Protein AF-A0A527G8R9-F1 (afdb_monomer)

Solvent-accessible surface area (backbone atoms only — not comparable to full-atom values): 6072 Å² total; per-residue (Å²): 113,71,80,64,28,64,79,75,66,50,74,69,95,54,95,47,68,65,60,39,50,53,46,27,50,52,47,35,60,71,51,42,57,50,29,37,61,68,71,59,34,50,54,46,54,55,48,54,51,58,77,47,60,89,49,56,66,72,61,44,36,52,53,54,41,49,55,45,50,59,50,68,70,38,97,57,84,39,74,43,69,72,49,33,76,72,23,39,67,46,22,53,53,47,45,48,55,52,41,50,65,55,65,55,80,131

Secondary structure (DSSP, 8-state):
-HHHHTTTT-----SSHHHHHHHHHHHHHHHGGGGS-HHHHHHHHHHHHHHTTTS-HHHHHHHHHHHHHHHHTSS-SSSSHHHHHHHHHHHHHHHHHHHHHHHS--

pLDDT: mean 94.5, std 7.39, range [58.47, 98.88]

Mean predicted aligned error: 3.36 Å

Structure (mmCIF, N/CA/C/O backbone):
data_AF-A0A527G8R9-F1
#
_entry.id   AF-A0A527G8R9-F1
#
loop_
_atom_site.group_PDB
_atom_site.id
_atom_site.type_symbol
_atom_site.label_atom_id
_atom_site.label_alt_id
_atom_site.label_comp_id
_atom_site.label_asym_id
_atom_site.label_entity_id
_atom_site.label_seq_id
_atom_site.pdbx_PDB_ins_code
_atom_site.Cartn_x
_atom_site.Cartn_y
_atom_site.Cartn_z
_atom_site.occupancy
_atom_site.B_iso_or_equiv
_atom_site.auth_seq_id
_atom_site.auth_comp_id
_atom_site.auth_asym_id
_atom_site.auth_atom_id
_atom_site.pdbx_PDB_mod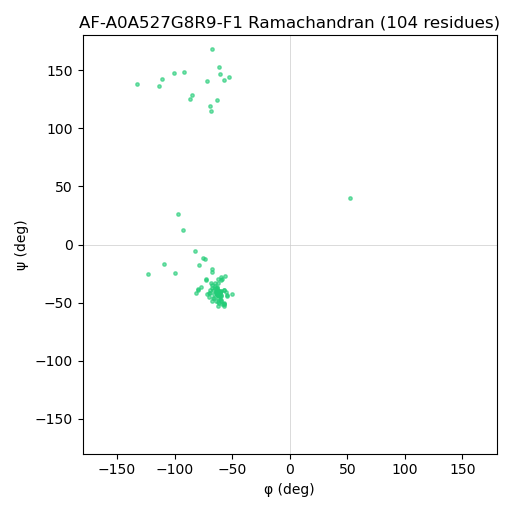el_num
ATOM 1 N N . ALA A 1 1 ? 15.162 -11.364 -4.284 1.00 66.44 1 ALA A N 1
ATOM 2 C CA . ALA A 1 1 ? 15.056 -9.891 -4.333 1.00 66.44 1 ALA A CA 1
ATOM 3 C C . ALA A 1 1 ? 13.595 -9.431 -4.362 1.00 66.44 1 ALA A C 1
ATOM 5 O O . ALA A 1 1 ? 13.177 -8.785 -3.416 1.00 66.44 1 ALA A O 1
ATOM 6 N N . MET A 1 2 ? 12.798 -9.831 -5.363 1.00 73.62 2 MET A N 1
ATOM 7 C CA . MET A 1 2 ? 11.410 -9.355 -5.544 1.00 73.62 2 MET A CA 1
ATOM 8 C C . MET A 1 2 ? 10.434 -9.731 -4.411 1.00 73.62 2 MET A C 1
ATOM 10 O O . MET A 1 2 ? 9.718 -8.866 -3.930 1.00 73.62 2 MET A O 1
ATOM 14 N N . ILE A 1 3 ? 10.459 -10.974 -3.907 1.00 74.00 3 ILE A N 1
ATOM 15 C CA . ILE A 1 3 ? 9.591 -11.402 -2.781 1.00 74.00 3 ILE A CA 1
ATOM 16 C C . ILE A 1 3 ? 9.878 -10.605 -1.498 1.00 74.00 3 ILE A C 1
ATOM 18 O O . ILE A 1 3 ? 8.978 -10.334 -0.721 1.00 74.00 3 ILE A O 1
ATOM 22 N N . VAL A 1 4 ? 11.128 -10.198 -1.268 1.00 80.56 4 VAL A N 1
ATOM 23 C CA . VAL A 1 4 ? 11.480 -9.382 -0.092 1.00 80.56 4 VAL A CA 1
ATOM 24 C C . VAL A 1 4 ? 10.974 -7.944 -0.255 1.00 80.56 4 VAL A C 1
ATOM 26 O O . VAL A 1 4 ? 10.624 -7.300 0.729 1.00 80.56 4 VAL A O 1
ATOM 29 N N . ALA A 1 5 ? 10.891 -7.449 -1.493 1.00 74.25 5 ALA A N 1
ATOM 30 C CA . ALA A 1 5 ? 10.431 -6.096 -1.787 1.00 74.25 5 ALA A CA 1
ATOM 31 C C . ALA A 1 5 ? 8.938 -5.884 -1.481 1.00 74.25 5 ALA A C 1
ATOM 33 O O . ALA A 1 5 ? 8.546 -4.756 -1.189 1.00 74.25 5 ALA A O 1
ATOM 34 N N . THR A 1 6 ? 8.114 -6.940 -1.466 1.00 84.38 6 THR A N 1
ATOM 35 C CA . THR A 1 6 ? 6.689 -6.828 -1.091 1.00 84.38 6 THR A CA 1
ATOM 36 C C . THR A 1 6 ? 6.500 -6.478 0.385 1.00 84.38 6 THR A C 1
ATOM 38 O O . THR A 1 6 ? 5.490 -5.897 0.757 1.00 84.38 6 THR A O 1
ATOM 41 N N . ALA A 1 7 ? 7.492 -6.721 1.248 1.00 83.88 7 ALA A N 1
ATOM 42 C CA . ALA A 1 7 ? 7.392 -6.343 2.658 1.00 83.88 7 ALA A CA 1
ATOM 43 C C . ALA A 1 7 ? 7.284 -4.818 2.848 1.00 83.88 7 ALA A C 1
ATOM 45 O O . ALA A 1 7 ? 6.555 -4.339 3.714 1.00 83.88 7 ALA A O 1
ATOM 46 N N . THR A 1 8 ? 8.002 -4.040 2.032 1.00 86.00 8 THR A N 1
ATOM 47 C CA . THR A 1 8 ? 8.026 -2.568 2.117 1.00 86.00 8 THR A CA 1
ATOM 48 C C . THR A 1 8 ? 7.295 -1.895 0.958 1.00 86.00 8 THR A C 1
ATOM 50 O O . THR A 1 8 ? 6.955 -0.711 1.044 1.00 86.00 8 THR A O 1
ATOM 53 N N . HIS A 1 9 ? 7.036 -2.636 -0.119 1.00 88.62 9 HIS A N 1
ATOM 54 C CA . HIS A 1 9 ? 6.560 -2.128 -1.402 1.00 88.62 9 HIS A CA 1
ATOM 55 C C . HIS A 1 9 ? 7.435 -0.984 -1.931 1.00 88.62 9 HIS A C 1
ATOM 57 O O . HIS A 1 9 ? 6.928 0.029 -2.422 1.00 88.62 9 HIS A O 1
ATOM 63 N N . GLN A 1 10 ? 8.751 -1.120 -1.764 1.00 88.50 10 GLN A N 1
ATOM 64 C CA . GLN A 1 10 ? 9.756 -0.210 -2.303 1.00 88.50 10 GLN A CA 1
ATOM 65 C C . GLN A 1 10 ? 10.581 -0.941 -3.354 1.00 88.50 10 GLN A C 1
ATOM 67 O O . GLN A 1 10 ? 10.984 -2.084 -3.140 1.00 88.50 10 GLN A O 1
ATOM 72 N N . VAL A 1 11 ? 10.840 -0.270 -4.474 1.00 87.06 11 VAL A N 1
ATOM 73 C CA . VAL A 1 11 ? 11.659 -0.817 -5.556 1.00 87.06 11 VAL A CA 1
ATOM 74 C C . VAL A 1 11 ? 13.112 -0.901 -5.070 1.00 87.06 11 VAL A C 1
ATOM 76 O O . VAL A 1 11 ? 13.684 0.129 -4.704 1.00 87.06 11 VAL A O 1
ATOM 79 N N . PRO A 1 12 ? 13.72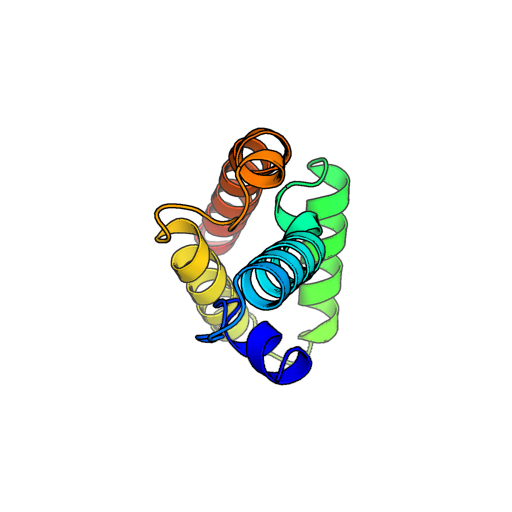1 -2.101 -5.020 1.00 84.94 12 PRO A N 1
ATOM 80 C CA . PRO A 1 12 ? 15.137 -2.239 -4.700 1.00 84.94 12 PRO A CA 1
ATOM 81 C C . PRO A 1 12 ? 16.011 -1.517 -5.733 1.00 84.94 12 PRO A C 1
ATOM 83 O O . PRO A 1 12 ? 15.616 -1.417 -6.896 1.00 84.94 12 PRO A O 1
ATOM 86 N N . PRO A 1 13 ? 17.217 -1.060 -5.359 1.00 84.94 13 PRO A N 1
ATOM 87 C CA . PRO A 1 13 ? 18.148 -0.519 -6.337 1.00 84.94 13 PRO A CA 1
ATOM 88 C C . PRO A 1 13 ? 18.635 -1.652 -7.251 1.00 84.94 13 PRO A C 1
ATOM 90 O O . PRO A 1 13 ? 19.305 -2.579 -6.793 1.00 84.94 13 PRO A O 1
ATOM 93 N N . PHE A 1 14 ? 18.296 -1.579 -8.537 1.00 86.75 14 PHE A N 1
ATOM 94 C CA . PHE A 1 14 ? 18.864 -2.431 -9.580 1.00 86.75 14 PHE A CA 1
ATOM 95 C C . PHE A 1 14 ? 19.738 -1.585 -10.505 1.00 86.75 14 PHE A C 1
ATOM 97 O O . PHE A 1 14 ? 19.403 -0.443 -10.809 1.00 86.75 14 PHE A O 1
ATOM 104 N N . GLU A 1 15 ? 20.856 -2.149 -10.961 1.00 85.19 15 GLU A N 1
ATOM 105 C CA . GLU A 1 15 ? 21.722 -1.494 -11.953 1.00 85.19 15 GLU A CA 1
ATOM 106 C C . GLU A 1 15 ? 21.084 -1.492 -13.349 1.00 85.19 15 GLU A C 1
ATOM 108 O O . GLU A 1 15 ? 21.298 -0.578 -14.141 1.00 85.19 15 GLU A O 1
ATOM 113 N N . ASP A 1 16 ? 20.262 -2.503 -13.636 1.00 93.44 16 ASP A N 1
ATOM 114 C CA . ASP A 1 16 ? 19.514 -2.617 -14.880 1.00 93.44 16 ASP A CA 1
ATOM 115 C C . ASP A 1 16 ? 18.172 -1.867 -14.798 1.00 93.44 16 ASP A C 1
ATOM 117 O O . ASP A 1 16 ? 17.328 -2.104 -13.923 1.00 93.44 16 ASP A O 1
ATOM 121 N N . ALA A 1 17 ? 17.961 -0.961 -15.753 1.00 91.25 17 ALA A N 1
ATOM 122 C CA . ALA A 1 17 ? 16.732 -0.193 -15.885 1.00 91.25 17 ALA A CA 1
ATOM 123 C C . ALA A 1 17 ? 15.520 -1.081 -16.217 1.00 91.25 17 ALA A C 1
ATOM 125 O O . ALA A 1 17 ? 14.415 -0.790 -15.751 1.00 91.25 17 ALA A O 1
ATOM 126 N N . ALA A 1 18 ? 15.708 -2.170 -16.974 1.00 92.50 18 ALA A N 1
ATOM 127 C CA . ALA A 1 18 ? 14.625 -3.104 -17.273 1.00 92.50 18 ALA A CA 1
ATOM 128 C C . ALA A 1 18 ? 14.182 -3.839 -15.999 1.00 92.50 18 ALA A C 1
ATOM 130 O O . ALA A 1 18 ? 13.001 -3.795 -15.653 1.00 92.50 18 ALA A O 1
ATOM 131 N N . ALA A 1 19 ? 15.130 -4.377 -15.224 1.00 92.00 19 ALA A N 1
ATOM 132 C CA . ALA A 1 19 ? 14.851 -4.970 -13.914 1.00 92.00 19 ALA A CA 1
ATOM 133 C C . ALA A 1 19 ? 14.161 -3.994 -12.937 1.00 92.00 19 ALA A C 1
ATOM 135 O O . ALA A 1 19 ? 13.235 -4.378 -12.221 1.00 92.00 19 ALA A O 1
ATOM 136 N N . THR A 1 20 ? 14.563 -2.717 -12.934 1.00 94.06 20 THR A N 1
ATOM 137 C CA . THR A 1 20 ? 13.910 -1.668 -12.126 1.00 94.06 20 THR A CA 1
ATOM 138 C C . THR A 1 20 ? 12.447 -1.478 -12.527 1.00 94.06 20 THR A C 1
ATOM 140 O O . THR A 1 20 ? 11.566 -1.363 -11.666 1.00 94.06 20 THR A O 1
ATOM 143 N N . ARG A 1 21 ? 12.162 -1.466 -13.835 1.00 94.69 21 ARG A N 1
ATOM 144 C CA . ARG A 1 21 ? 10.797 -1.307 -14.344 1.00 94.69 21 ARG A CA 1
ATOM 145 C C . ARG A 1 21 ? 9.936 -2.536 -14.063 1.00 94.69 21 ARG A C 1
ATOM 147 O O . ARG A 1 21 ? 8.802 -2.369 -13.620 1.00 94.69 21 ARG A O 1
ATOM 154 N N . ASP A 1 22 ? 10.475 -3.738 -14.232 1.00 94.38 22 ASP A N 1
ATOM 155 C CA . ASP A 1 22 ? 9.768 -4.983 -13.911 1.00 94.38 22 ASP A CA 1
ATOM 156 C C . ASP A 1 22 ? 9.412 -5.062 -12.422 1.00 94.38 22 ASP A C 1
ATOM 158 O O . ASP A 1 22 ? 8.282 -5.399 -12.068 1.00 94.38 22 ASP A O 1
ATOM 162 N N . ALA A 1 23 ? 10.335 -4.672 -11.537 1.00 94.25 23 ALA A N 1
ATOM 163 C CA . ALA A 1 23 ? 10.068 -4.607 -10.103 1.00 94.25 23 ALA A CA 1
ATOM 164 C C . ALA A 1 23 ? 8.999 -3.564 -9.749 1.00 94.25 23 ALA A C 1
ATOM 166 O O . ALA A 1 23 ? 8.137 -3.827 -8.912 1.00 94.25 23 ALA A O 1
ATOM 167 N N . SER A 1 24 ? 9.022 -2.404 -10.410 1.00 95.94 24 SER A N 1
ATOM 168 C CA . SER A 1 24 ? 7.999 -1.363 -10.242 1.00 95.94 24 SER A CA 1
ATOM 169 C C . SER A 1 24 ? 6.610 -1.885 -10.614 1.00 95.94 24 SER A C 1
ATOM 171 O O . SER A 1 24 ? 5.677 -1.769 -9.825 1.00 95.94 24 SER A O 1
ATOM 173 N N . LEU A 1 25 ? 6.492 -2.531 -11.777 1.00 96.50 25 LEU A N 1
ATOM 174 C CA . LEU A 1 25 ? 5.239 -3.123 -12.248 1.00 96.50 25 LEU A CA 1
ATOM 175 C C . LEU A 1 25 ? 4.754 -4.253 -11.336 1.00 96.50 25 LEU A C 1
ATOM 177 O O . LEU A 1 25 ? 3.563 -4.337 -11.050 1.00 96.50 25 LEU A O 1
ATOM 181 N N . PHE A 1 26 ? 5.658 -5.105 -10.853 1.00 95.69 26 PHE A N 1
ATOM 182 C CA . PHE A 1 26 ? 5.313 -6.190 -9.938 1.00 95.69 26 PHE A CA 1
ATOM 183 C C . PHE A 1 26 ? 4.710 -5.667 -8.627 1.00 95.69 26 PHE A C 1
ATOM 185 O O . PHE A 1 26 ? 3.663 -6.148 -8.197 1.00 95.69 26 PHE A O 1
ATOM 192 N N . LEU A 1 27 ? 5.330 -4.652 -8.020 1.00 96.56 27 LEU A N 1
ATOM 193 C CA . LEU A 1 27 ? 4.818 -4.042 -6.789 1.00 96.56 27 LEU A CA 1
ATOM 194 C C . LEU A 1 27 ? 3.515 -3.267 -7.028 1.00 96.56 27 LEU A C 1
ATOM 196 O O . LEU A 1 27 ? 2.642 -3.251 -6.165 1.00 96.56 27 LEU A O 1
ATOM 200 N N . ASP A 1 28 ? 3.350 -2.666 -8.204 1.00 97.88 28 ASP A N 1
ATOM 201 C CA . ASP A 1 28 ? 2.103 -2.001 -8.580 1.00 97.88 28 ASP A CA 1
ATOM 202 C C . ASP A 1 28 ? 0.939 -2.985 -8.741 1.00 97.88 28 ASP A C 1
ATOM 204 O O . ASP A 1 28 ? -0.182 -2.699 -8.314 1.00 97.88 28 ASP A O 1
ATOM 208 N N . MET A 1 29 ? 1.196 -4.166 -9.310 1.00 96.81 29 MET A N 1
ATOM 209 C CA . MET A 1 29 ? 0.206 -5.242 -9.393 1.00 96.81 29 MET A CA 1
ATOM 210 C C . MET A 1 29 ? -0.192 -5.746 -8.003 1.00 96.81 29 MET A C 1
ATOM 212 O O . MET A 1 29 ? -1.384 -5.932 -7.752 1.00 96.81 29 MET A O 1
ATOM 216 N N . ASP A 1 30 ? 0.775 -5.900 -7.097 1.00 96.19 30 ASP A N 1
ATOM 217 C CA . ASP A 1 30 ? 0.546 -6.297 -5.700 1.00 96.19 30 ASP A CA 1
ATOM 218 C C . ASP A 1 30 ? -0.346 -5.279 -4.957 1.00 96.19 30 ASP A C 1
ATOM 220 O O . ASP A 1 30 ? -1.303 -5.638 -4.272 1.00 96.19 30 ASP A O 1
ATOM 224 N N . LEU A 1 31 ? -0.122 -3.981 -5.192 1.00 97.88 31 LEU A N 1
ATOM 225 C CA . LEU A 1 31 ? -0.908 -2.892 -4.602 1.00 97.88 31 LEU A CA 1
ATOM 226 C C . LEU A 1 31 ? -2.229 -2.592 -5.328 1.00 97.88 31 LEU A C 1
ATOM 228 O O . LEU A 1 31 ? -3.016 -1.769 -4.850 1.00 97.88 31 LEU A O 1
ATOM 232 N N . SER A 1 32 ? -2.507 -3.227 -6.469 1.00 97.88 32 SER A N 1
ATOM 233 C CA . SER A 1 32 ? -3.635 -2.862 -7.342 1.00 97.88 32 SER A CA 1
ATOM 234 C C . SER A 1 32 ? -5.005 -2.962 -6.663 1.00 97.88 32 SER A C 1
ATOM 236 O O . SER A 1 32 ? -5.908 -2.187 -6.987 1.00 97.88 32 SER A O 1
ATOM 238 N N . ILE A 1 33 ? -5.149 -3.842 -5.663 1.00 98.38 33 ILE A N 1
ATOM 239 C CA . ILE A 1 33 ? -6.376 -3.977 -4.868 1.00 98.38 33 ILE A CA 1
ATOM 240 C C . ILE A 1 33 ? -6.769 -2.673 -4.165 1.00 98.38 33 ILE A C 1
ATOM 242 O O . ILE A 1 33 ? -7.956 -2.411 -3.982 1.00 98.38 33 ILE A O 1
ATOM 246 N N . LEU A 1 34 ? -5.798 -1.819 -3.820 1.00 98.50 34 LEU A N 1
ATOM 247 C CA . LEU A 1 34 ? -6.066 -0.536 -3.173 1.00 98.50 34 LEU A CA 1
ATOM 248 C C 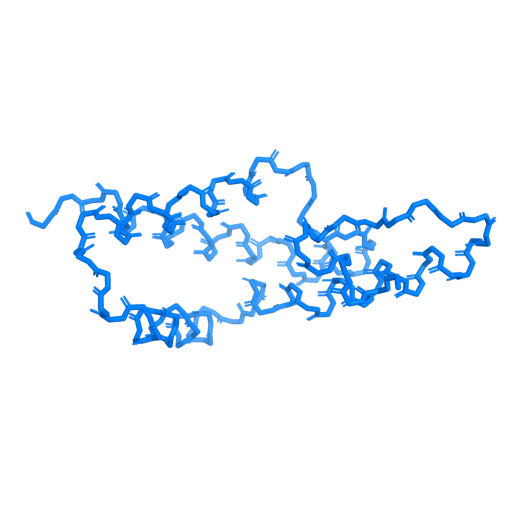. LEU A 1 34 ? -6.908 0.371 -4.077 1.00 98.50 34 LEU A C 1
ATOM 250 O O . LEU A 1 34 ? -7.840 1.012 -3.598 1.00 98.50 34 LEU A O 1
ATOM 254 N N . GLY A 1 35 ? -6.620 0.381 -5.381 1.00 98.56 35 GLY A N 1
ATOM 255 C CA . GLY A 1 35 ? -7.334 1.172 -6.386 1.00 98.56 35 GLY A CA 1
ATOM 256 C C . GLY A 1 35 ? -8.489 0.444 -7.072 1.00 98.56 35 GLY A C 1
ATOM 257 O O . GLY A 1 35 ? -8.973 0.915 -8.099 1.00 98.56 35 GLY A O 1
ATOM 258 N N . ALA A 1 36 ? -8.918 -0.708 -6.552 1.00 98.56 36 ALA A N 1
ATOM 259 C CA . ALA A 1 36 ? -10.068 -1.429 -7.084 1.00 98.56 36 ALA A CA 1
ATOM 260 C C . ALA A 1 36 ? -11.384 -0.662 -6.854 1.00 98.56 36 ALA A C 1
ATOM 262 O O . ALA A 1 36 ? -11.453 0.288 -6.069 1.00 98.56 36 ALA A O 1
ATOM 263 N N . ALA A 1 37 ? -12.456 -1.115 -7.514 1.00 98.56 37 ALA A N 1
ATOM 264 C CA . ALA A 1 37 ? -13.800 -0.600 -7.263 1.00 98.56 37 ALA A CA 1
ATOM 265 C C . ALA A 1 37 ? -14.145 -0.676 -5.756 1.00 98.56 37 ALA A C 1
ATOM 267 O O . ALA A 1 37 ? -13.753 -1.657 -5.110 1.00 98.56 37 ALA A O 1
ATOM 268 N N . PRO A 1 38 ? -14.890 0.299 -5.196 1.00 98.56 38 PRO A N 1
ATOM 269 C CA . PRO A 1 38 ? -15.128 0.395 -3.752 1.00 98.56 38 PRO A CA 1
ATOM 270 C C . PRO A 1 38 ? -15.622 -0.903 -3.098 1.00 98.56 38 PRO A C 1
ATOM 272 O O . PRO A 1 38 ? -15.090 -1.307 -2.067 1.00 98.56 38 PRO A O 1
ATOM 275 N N . ASP A 1 39 ? -16.557 -1.614 -3.734 1.00 98.44 39 ASP A N 1
ATOM 276 C CA . ASP A 1 39 ? -17.107 -2.870 -3.204 1.00 98.44 39 ASP A CA 1
ATOM 277 C C . ASP A 1 39 ? -16.063 -3.994 -3.112 1.00 98.44 39 ASP A C 1
ATOM 279 O O . ASP A 1 39 ? -16.083 -4.801 -2.176 1.00 98.44 39 ASP A O 1
ATOM 283 N N . ALA A 1 40 ? -15.134 -4.045 -4.071 1.00 98.69 40 ALA A N 1
ATOM 284 C CA . ALA A 1 40 ? -14.049 -5.020 -4.085 1.00 98.69 40 ALA A CA 1
ATOM 285 C C . ALA A 1 40 ? -13.017 -4.706 -2.995 1.00 98.69 40 ALA A C 1
ATOM 287 O O . ALA A 1 40 ? -12.600 -5.607 -2.265 1.00 98.69 40 ALA A O 1
ATOM 288 N N . PHE A 1 41 ? -12.664 -3.427 -2.832 1.00 98.69 41 PHE A N 1
ATOM 289 C CA . PHE A 1 41 ? -11.802 -2.981 -1.740 1.00 98.69 41 PHE A CA 1
ATOM 290 C C . PHE A 1 41 ? -12.440 -3.248 -0.365 1.00 98.69 41 PHE A C 1
ATOM 292 O O . PHE A 1 41 ? -11.777 -3.738 0.545 1.00 98.69 41 PHE A O 1
ATOM 299 N N . ASP A 1 42 ? -13.748 -3.034 -0.219 1.00 98.44 42 ASP A N 1
ATOM 300 C CA . ASP A 1 42 ? -14.463 -3.314 1.029 1.00 98.44 42 ASP A CA 1
ATOM 301 C C . ASP A 1 42 ? -14.530 -4.812 1.342 1.00 98.44 42 ASP A C 1
ATOM 303 O O . ASP A 1 42 ? -14.433 -5.228 2.501 1.00 98.44 42 ASP A O 1
ATOM 307 N N . ALA A 1 43 ? -14.692 -5.652 0.317 1.00 98.56 43 ALA A N 1
ATOM 308 C CA . ALA A 1 43 ? -14.600 -7.099 0.471 1.00 98.56 43 ALA A CA 1
ATOM 309 C C . ALA A 1 43 ? -13.199 -7.530 0.924 1.00 98.56 43 ALA A C 1
ATOM 311 O O . ALA A 1 43 ? -13.090 -8.398 1.797 1.00 98.56 43 ALA A O 1
ATOM 312 N N . TYR A 1 44 ? -12.163 -6.888 0.380 1.00 98.38 44 TYR A N 1
ATOM 313 C CA . TYR A 1 44 ? -10.781 -7.059 0.805 1.00 98.38 44 TYR A CA 1
ATOM 314 C C . TYR A 1 44 ? -10.579 -6.634 2.268 1.00 98.38 44 TYR A C 1
ATOM 316 O O . TYR A 1 44 ? -10.162 -7.475 3.059 1.00 98.38 44 TYR A O 1
ATOM 324 N N . GLU A 1 45 ? -10.980 -5.427 2.693 1.00 98.12 45 GLU A N 1
ATOM 325 C CA . GLU A 1 45 ? -10.860 -4.988 4.100 1.00 98.12 45 GLU A CA 1
ATOM 326 C C . GLU A 1 45 ? -11.532 -5.970 5.071 1.00 98.12 45 GLU A C 1
ATOM 328 O O . GLU A 1 45 ? -10.960 -6.341 6.100 1.00 98.12 45 GLU A O 1
ATOM 333 N N . ARG A 1 46 ? -12.736 -6.454 4.732 1.00 98.19 46 ARG A N 1
ATOM 334 C CA . ARG A 1 46 ? -13.430 -7.467 5.541 1.00 98.19 46 ARG A CA 1
ATOM 335 C C . ARG A 1 46 ? -12.654 -8.782 5.605 1.00 98.19 46 ARG A C 1
ATOM 337 O O . ARG A 1 46 ? -12.693 -9.446 6.639 1.00 98.19 46 ARG A O 1
ATOM 344 N N . ALA A 1 47 ? -11.997 -9.190 4.520 1.00 98.44 47 ALA A N 1
ATOM 345 C CA . ALA A 1 47 ? -11.153 -10.382 4.511 1.00 98.44 47 ALA A CA 1
ATOM 346 C C . ALA A 1 47 ? -9.934 -10.211 5.420 1.00 98.44 47 ALA A C 1
ATOM 348 O O . ALA A 1 47 ? -9.710 -11.074 6.268 1.00 98.44 47 ALA A O 1
ATOM 349 N N . VAL A 1 48 ? -9.243 -9.069 5.338 1.00 97.50 48 VAL A N 1
ATOM 350 C CA . VAL A 1 48 ? -8.117 -8.767 6.232 1.00 97.50 48 VAL A CA 1
ATOM 351 C C . VAL A 1 48 ? -8.586 -8.752 7.696 1.00 97.50 48 VAL A C 1
ATOM 353 O O . VAL A 1 48 ? -7.966 -9.389 8.544 1.00 97.50 48 VAL A O 1
ATOM 356 N N . ARG A 1 49 ? -9.737 -8.136 8.020 1.00 97.44 49 ARG A N 1
ATOM 357 C CA . ARG A 1 49 ? -10.279 -8.169 9.397 1.00 97.44 49 ARG A CA 1
ATOM 358 C C . ARG A 1 49 ? -10.497 -9.595 9.912 1.00 97.44 49 ARG A C 1
ATOM 360 O O . ARG A 1 49 ? -10.254 -9.838 11.095 1.00 97.44 49 ARG A O 1
ATOM 367 N N . ARG A 1 50 ? -10.967 -10.516 9.059 1.00 98.12 50 ARG A N 1
ATOM 368 C CA . ARG A 1 50 ? -11.185 -11.933 9.415 1.00 98.12 50 ARG A CA 1
ATOM 369 C C . ARG A 1 50 ? -9.875 -12.682 9.650 1.00 98.12 50 ARG A C 1
ATOM 371 O O . ARG A 1 50 ? -9.797 -13.483 10.577 1.00 98.12 50 ARG A O 1
ATOM 378 N N . GLU A 1 51 ? -8.850 -12.415 8.849 1.00 97.81 51 GLU A N 1
ATOM 379 C CA . GLU A 1 51 ? -7.523 -13.015 9.027 1.00 97.81 51 GLU A CA 1
ATOM 380 C C . GLU A 1 51 ? -6.924 -12.658 10.397 1.00 97.81 51 GLU A C 1
ATOM 382 O O . GLU A 1 51 ? -6.408 -13.519 11.109 1.00 97.81 51 GLU A O 1
ATOM 387 N N . TYR A 1 52 ? -7.122 -11.411 10.829 1.00 97.12 52 TYR A N 1
ATOM 388 C CA . TYR A 1 52 ? -6.691 -10.902 12.132 1.00 97.12 52 TYR A CA 1
ATOM 389 C C . TYR A 1 52 ? -7.801 -10.925 13.198 1.00 97.12 52 TYR A C 1
ATOM 391 O O . TYR A 1 52 ? -7.774 -10.129 14.137 1.00 97.12 52 TYR A O 1
ATOM 399 N N . HIS A 1 53 ? -8.798 -11.816 13.089 1.00 97.00 53 HIS A N 1
ATOM 400 C CA . HIS A 1 53 ? -9.910 -11.894 14.057 1.00 97.00 53 HIS A CA 1
ATOM 401 C C . HIS A 1 53 ? -9.444 -12.097 15.510 1.00 97.00 53 HIS A C 1
ATOM 403 O O . HIS A 1 53 ? -10.127 -11.671 16.435 1.00 97.00 53 HIS A O 1
ATOM 409 N N . TRP A 1 54 ? -8.279 -12.719 15.697 1.00 97.44 54 TRP A N 1
ATOM 410 C CA . TRP A 1 54 ? -7.644 -12.983 16.989 1.00 97.44 54 TRP A CA 1
ATOM 411 C C . TRP A 1 54 ? -6.994 -11.744 17.628 1.00 97.44 54 TRP A C 1
ATOM 413 O O . TRP A 1 54 ? -6.625 -11.789 18.798 1.00 97.44 54 TRP A O 1
ATOM 423 N N . VAL A 1 55 ? -6.845 -10.639 16.889 1.00 97.94 55 VAL A N 1
ATOM 424 C CA . VAL A 1 55 ? -6.356 -9.360 17.421 1.00 97.94 55 VAL A CA 1
ATOM 425 C C . VAL A 1 55 ? -7.522 -8.586 18.033 1.00 97.94 55 VAL A C 1
ATOM 427 O O . VAL A 1 55 ? -8.548 -8.368 17.377 1.00 97.94 55 VAL A O 1
ATOM 430 N N . GLU A 1 56 ? -7.347 -8.131 19.276 1.00 97.62 56 GLU A N 1
ATOM 431 C CA . GLU A 1 56 ? -8.328 -7.300 19.977 1.00 97.62 56 GLU A CA 1
ATOM 432 C C . GLU A 1 56 ? -8.654 -6.020 19.195 1.00 97.62 56 GLU A C 1
ATOM 434 O O . GLU A 1 56 ? -7.777 -5.389 18.601 1.00 97.62 56 GLU A O 1
ATOM 439 N N . GLU A 1 57 ? -9.925 -5.612 19.219 1.00 96.00 57 GLU A N 1
ATOM 440 C CA . GLU A 1 57 ? -10.438 -4.532 18.370 1.00 96.00 57 GLU A CA 1
ATOM 441 C C . GLU A 1 57 ? -9.649 -3.209 18.492 1.00 96.00 57 GLU A C 1
ATOM 443 O O . GLU A 1 57 ? -9.295 -2.649 17.451 1.00 96.00 57 GLU A O 1
ATOM 448 N N . PRO A 1 58 ? -9.274 -2.709 19.691 1.00 96.25 58 PRO A N 1
ATOM 449 C CA . PRO A 1 58 ? -8.486 -1.479 19.795 1.00 96.25 58 PRO A CA 1
ATOM 450 C C . PRO A 1 58 ? -7.104 -1.594 19.136 1.00 96.25 58 PRO A C 1
ATOM 452 O O . PRO A 1 58 ? -6.662 -0.671 18.449 1.00 96.25 58 PRO A O 1
ATOM 455 N N . MET A 1 59 ? -6.436 -2.742 19.301 1.00 97.44 59 MET A N 1
ATOM 456 C CA . MET A 1 59 ? -5.122 -3.005 18.709 1.00 97.44 59 MET A CA 1
ATOM 457 C C . MET A 1 59 ? -5.214 -3.153 17.190 1.00 97.44 59 MET A C 1
ATOM 459 O O . MET A 1 59 ? -4.395 -2.585 16.465 1.00 97.44 59 MET A O 1
ATOM 463 N N . TRP A 1 60 ? -6.238 -3.858 16.702 1.00 97.00 60 TRP A N 1
ATOM 464 C CA . TRP A 1 60 ? -6.517 -4.000 15.276 1.00 97.00 60 TRP A CA 1
ATOM 465 C C . TRP A 1 60 ? -6.735 -2.634 14.616 1.00 97.00 60 TRP A C 1
ATOM 467 O O . TRP A 1 60 ? -6.067 -2.310 13.631 1.00 97.00 60 TRP A O 1
ATOM 477 N N . ARG A 1 61 ? -7.619 -1.801 15.182 1.00 97.25 61 ARG A N 1
ATOM 478 C CA . ARG A 1 61 ? -7.917 -0.465 14.645 1.00 97.25 61 ARG A CA 1
ATOM 479 C C . ARG A 1 61 ? -6.673 0.411 14.602 1.00 97.25 61 ARG A C 1
ATOM 481 O O . ARG A 1 61 ? -6.432 1.062 13.583 1.00 97.25 61 ARG A O 1
ATOM 488 N N . ALA A 1 62 ? -5.863 0.400 15.662 1.00 97.25 62 ALA A N 1
ATOM 489 C CA . ALA A 1 62 ? -4.612 1.150 15.716 1.00 97.25 62 ALA A CA 1
ATOM 490 C C . ALA A 1 62 ? -3.609 0.673 14.650 1.00 97.25 62 ALA A C 1
A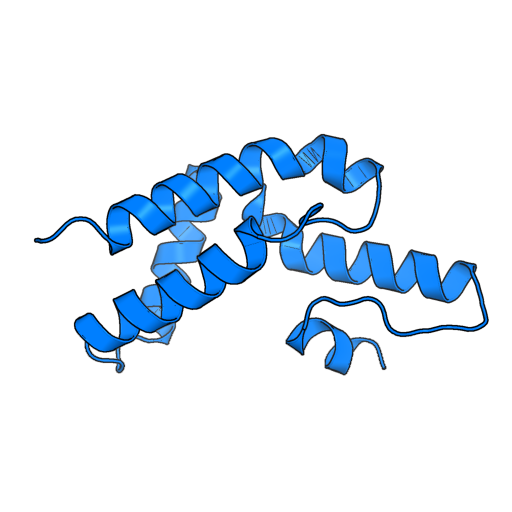TOM 492 O O . ALA A 1 62 ? -3.096 1.490 13.882 1.00 97.25 62 ALA A O 1
ATOM 493 N N . GLY A 1 63 ? -3.377 -0.641 14.558 1.00 97.56 63 GLY A N 1
ATOM 494 C CA . GLY A 1 63 ? -2.444 -1.239 13.602 1.00 97.56 63 GLY A CA 1
ATOM 495 C C . GLY A 1 63 ? -2.864 -1.018 12.148 1.00 97.56 63 GLY A C 1
ATOM 496 O O . GLY A 1 63 ? -2.073 -0.523 11.344 1.00 97.56 63 GLY A O 1
ATOM 497 N N . ARG A 1 64 ? -4.131 -1.295 11.808 1.00 98.00 64 ARG A N 1
ATOM 498 C CA . ARG A 1 64 ? -4.649 -1.082 10.448 1.00 98.00 64 ARG A CA 1
ATOM 499 C C . ARG A 1 64 ? -4.613 0.395 10.062 1.00 98.00 64 ARG A C 1
ATOM 501 O O . ARG A 1 64 ? -4.169 0.722 8.964 1.00 98.00 64 ARG A O 1
ATOM 508 N N . SER A 1 65 ? -4.992 1.292 10.977 1.00 98.19 65 SER A N 1
ATOM 509 C CA . SER A 1 65 ? -4.900 2.739 10.745 1.00 98.19 65 SER A CA 1
ATOM 510 C C . SER A 1 65 ? -3.468 3.191 10.466 1.00 98.19 65 SER A C 1
ATOM 512 O O . SER A 1 65 ? -3.260 4.045 9.607 1.00 98.19 65 SER A O 1
ATOM 514 N N . ALA A 1 66 ? -2.476 2.638 11.174 1.00 98.12 66 ALA A N 1
ATOM 515 C CA . ALA A 1 66 ? -1.072 2.961 10.942 1.00 98.12 66 ALA A CA 1
ATOM 516 C C . ALA A 1 66 ? -0.629 2.561 9.526 1.00 98.12 66 ALA A C 1
ATOM 518 O O . ALA A 1 66 ? -0.057 3.389 8.821 1.00 98.12 66 ALA A O 1
ATOM 519 N N . VAL A 1 67 ? -0.980 1.351 9.073 1.00 96.88 67 VAL A N 1
ATOM 520 C CA . VAL A 1 67 ? -0.687 0.879 7.7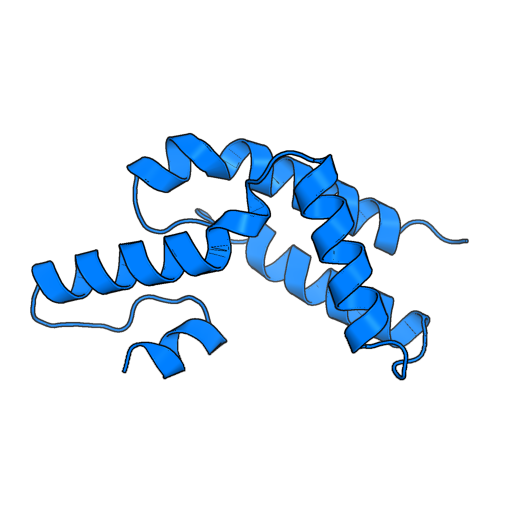07 1.00 96.88 67 VAL A CA 1
ATOM 521 C C . VAL A 1 67 ? -1.286 1.814 6.652 1.00 96.88 67 VAL A C 1
ATOM 523 O O . VAL A 1 67 ? -0.572 2.273 5.760 1.00 96.88 67 VAL A O 1
ATOM 526 N N . LEU A 1 68 ? -2.575 2.150 6.771 1.00 98.25 68 LEU A N 1
ATOM 527 C CA . LEU A 1 68 ? -3.253 3.038 5.817 1.00 98.25 68 LEU A CA 1
ATOM 528 C C . LEU A 1 68 ? -2.615 4.434 5.782 1.00 98.25 68 LEU A C 1
ATOM 530 O O . LEU A 1 68 ? -2.374 4.980 4.706 1.00 98.25 68 LEU A O 1
ATOM 534 N N . LYS A 1 69 ? -2.278 4.996 6.951 1.00 98.31 69 LYS A N 1
ATOM 535 C CA . LYS A 1 69 ? -1.575 6.284 7.050 1.00 98.31 69 LYS A CA 1
ATOM 536 C C . LYS A 1 69 ? -0.209 6.245 6.365 1.00 98.31 69 LYS A C 1
ATOM 538 O O . LYS A 1 69 ? 0.132 7.196 5.668 1.00 98.31 69 LYS A O 1
ATOM 543 N N . THR A 1 70 ? 0.554 5.161 6.523 1.00 97.38 70 THR A N 1
ATOM 544 C CA . THR A 1 70 ? 1.861 5.005 5.867 1.00 97.38 70 THR A CA 1
ATOM 545 C C . THR A 1 70 ? 1.745 5.036 4.344 1.00 97.38 70 THR A C 1
ATOM 547 O O . THR A 1 70 ? 2.573 5.674 3.698 1.00 97.38 70 THR A O 1
ATOM 550 N N . PHE A 1 71 ? 0.729 4.399 3.756 1.00 97.44 71 PHE A N 1
ATOM 551 C CA . PHE A 1 71 ? 0.502 4.474 2.309 1.00 97.44 71 PHE A CA 1
ATOM 552 C C . PHE A 1 71 ? 0.020 5.856 1.863 1.00 97.44 71 PHE A C 1
ATOM 554 O O . PHE A 1 71 ? 0.553 6.403 0.901 1.00 97.44 71 PHE A O 1
ATOM 561 N N . LEU A 1 72 ? -0.936 6.453 2.581 1.00 98.31 72 LEU A N 1
ATOM 562 C CA . LEU A 1 72 ? -1.479 7.775 2.248 1.00 98.31 72 LEU A CA 1
ATOM 563 C C . LEU A 1 72 ? -0.428 8.894 2.315 1.00 98.31 72 LEU A C 1
ATOM 565 O O . LEU A 1 72 ? -0.528 9.860 1.559 1.00 98.31 72 LEU A O 1
ATOM 569 N N . ALA A 1 73 ? 0.584 8.749 3.175 1.00 97.88 73 ALA A N 1
ATOM 570 C CA . ALA A 1 73 ? 1.697 9.688 3.299 1.00 97.88 73 ALA A CA 1
ATOM 571 C C . ALA A 1 73 ? 2.702 9.628 2.133 1.00 97.88 73 ALA A C 1
ATOM 573 O O . ALA A 1 73 ? 3.551 10.513 2.018 1.00 97.88 73 ALA A O 1
ATOM 574 N N . ARG A 1 74 ? 2.644 8.604 1.269 1.00 96.75 74 ARG A N 1
ATOM 575 C CA . ARG A 1 74 ? 3.533 8.521 0.104 1.00 96.75 74 ARG A CA 1
ATOM 576 C C . ARG A 1 74 ? 3.133 9.570 -0.945 1.00 96.75 74 ARG A C 1
ATOM 578 O O . ARG A 1 74 ? 1.934 9.732 -1.20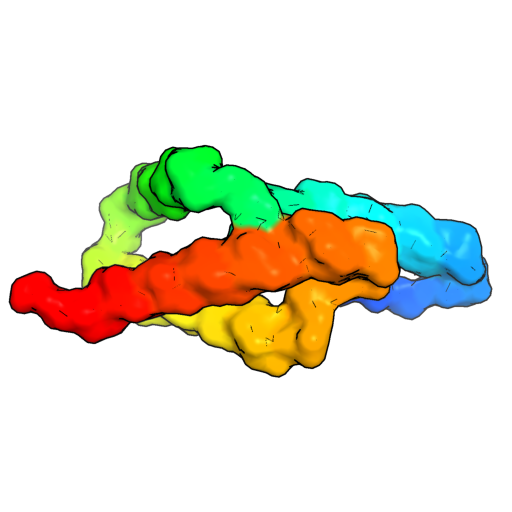3 1.00 96.75 74 ARG A O 1
ATOM 585 N N . PRO A 1 75 ? 4.106 10.224 -1.614 1.00 97.19 75 PRO A N 1
ATOM 586 C CA . PRO A 1 75 ? 3.817 11.095 -2.755 1.00 97.19 75 PRO A CA 1
ATOM 587 C C . PRO A 1 75 ? 3.040 10.363 -3.852 1.00 97.19 75 PRO A C 1
ATOM 589 O O . PRO A 1 75 ? 2.065 10.896 -4.369 1.00 97.19 75 PRO A O 1
ATOM 592 N N . HIS A 1 76 ? 3.428 9.112 -4.117 1.00 97.69 76 HIS A N 1
ATOM 593 C CA . HIS A 1 76 ? 2.725 8.190 -5.000 1.00 97.69 76 HIS A CA 1
ATOM 594 C C . HIS A 1 76 ? 2.572 6.830 -4.325 1.00 97.69 76 HIS A C 1
ATOM 596 O O . HIS A 1 76 ? 3.502 6.350 -3.669 1.00 97.69 76 HIS A O 1
ATOM 602 N N . ILE A 1 77 ? 1.395 6.223 -4.465 1.00 97.94 77 ILE A N 1
ATOM 603 C CA . ILE A 1 77 ? 1.137 4.863 -3.964 1.00 97.94 77 ILE A CA 1
ATOM 604 C C . ILE A 1 77 ? 1.719 3.847 -4.946 1.00 97.94 77 ILE A C 1
ATOM 606 O O . ILE A 1 77 ? 2.322 2.865 -4.514 1.00 97.94 77 ILE A O 1
ATOM 610 N N . PHE A 1 78 ? 1.576 4.134 -6.241 1.00 98.38 78 PHE A N 1
ATOM 611 C CA . PHE A 1 78 ? 2.076 3.318 -7.340 1.00 98.38 78 PHE A CA 1
ATOM 612 C C . PHE A 1 78 ? 3.380 3.894 -7.908 1.00 98.38 78 PHE A C 1
ATOM 614 O O . PHE A 1 78 ? 3.604 5.109 -7.927 1.00 98.38 78 PHE A O 1
ATOM 621 N N . HIS A 1 79 ? 4.262 3.024 -8.378 1.00 97.44 79 HIS A N 1
ATOM 622 C CA . HIS A 1 79 ? 5.583 3.360 -8.897 1.00 97.44 79 HIS A CA 1
ATOM 623 C C . HIS A 1 79 ? 5.523 3.831 -10.347 1.00 97.44 79 HIS A C 1
ATOM 625 O O . HIS A 1 79 ? 6.191 4.809 -10.682 1.00 97.44 79 HIS A O 1
ATOM 631 N N . THR A 1 80 ? 4.718 3.182 -11.185 1.00 97.94 80 THR A N 1
ATOM 632 C CA . THR A 1 80 ? 4.609 3.469 -12.621 1.00 97.94 80 THR A CA 1
ATOM 633 C C . THR A 1 80 ? 3.516 4.483 -12.939 1.00 97.94 80 THR A C 1
ATOM 635 O O . THR A 1 80 ? 2.487 4.557 -12.267 1.00 97.94 80 THR A O 1
ATOM 638 N N . GLU A 1 81 ? 3.730 5.277 -13.988 1.00 98.12 81 GLU A N 1
ATOM 639 C CA . GLU A 1 81 ? 2.790 6.326 -14.395 1.00 98.12 81 GLU A CA 1
ATOM 640 C C . GLU A 1 81 ? 1.437 5.738 -14.816 1.00 98.12 81 GLU A C 1
ATOM 642 O O . GLU A 1 81 ? 0.380 6.259 -14.462 1.00 98.12 81 GLU A O 1
ATOM 647 N N . GLU A 1 82 ? 1.462 4.595 -15.500 1.00 97.62 82 GLU A N 1
ATOM 648 C CA . GLU A 1 82 ? 0.277 3.894 -15.978 1.00 97.62 82 GLU A CA 1
ATOM 649 C C . GLU A 1 82 ? -0.629 3.451 -14.813 1.00 97.62 82 GLU A C 1
ATOM 651 O O . GLU A 1 82 ? -1.854 3.584 -14.892 1.00 97.62 82 GLU A O 1
ATOM 656 N N . PHE A 1 83 ? -0.050 2.969 -13.706 1.00 98.44 83 PHE A N 1
ATOM 657 C CA . PHE A 1 83 ? -0.819 2.605 -12.513 1.00 98.44 83 PHE A CA 1
ATOM 658 C C . PHE A 1 83 ? -1.247 3.820 -11.695 1.00 98.44 83 PHE A C 1
ATOM 660 O O . PHE A 1 83 ? -2.368 3.830 -11.185 1.00 98.44 83 PHE A O 1
ATOM 667 N N . ARG A 1 84 ? -0.416 4.865 -11.605 1.00 98.56 84 ARG A N 1
ATOM 668 C CA . ARG A 1 84 ? -0.797 6.114 -10.928 1.00 98.56 84 ARG A CA 1
ATOM 669 C C . ARG A 1 84 ? -2.052 6.714 -11.546 1.00 98.56 84 ARG A C 1
ATOM 671 O O . ARG A 1 84 ? -3.021 6.966 -10.836 1.00 98.56 84 ARG A O 1
ATOM 678 N N . GLN A 1 85 ? -2.067 6.872 -12.868 1.00 98.31 85 GLN A N 1
ATOM 679 C CA . GLN A 1 85 ? -3.216 7.431 -13.583 1.00 98.31 85 GLN A CA 1
ATOM 680 C C . GLN A 1 85 ? -4.465 6.561 -13.434 1.00 98.31 85 GLN A C 1
ATOM 682 O O . GLN A 1 85 ? -5.569 7.079 -13.276 1.00 98.31 85 GLN A O 1
ATOM 687 N N . ARG A 1 86 ? -4.297 5.235 -13.476 1.00 98.12 86 ARG A N 1
ATOM 688 C CA . ARG A 1 86 ? -5.419 4.295 -13.470 1.00 98.12 86 ARG A CA 1
ATOM 689 C C . ARG A 1 86 ? -6.014 4.041 -12.085 1.00 98.12 86 ARG A C 1
ATOM 691 O O . ARG A 1 86 ? -7.224 3.861 -11.987 1.00 98.12 86 ARG A O 1
ATOM 698 N N . PHE A 1 87 ? -5.188 3.968 -11.045 1.00 98.62 87 PHE A N 1
ATOM 699 C CA . PHE A 1 87 ? -5.584 3.419 -9.744 1.00 98.62 87 PHE A CA 1
ATOM 700 C C . PHE A 1 87 ? -5.397 4.387 -8.576 1.00 98.62 87 PHE A C 1
ATOM 702 O O . PHE A 1 87 ? -6.091 4.245 -7.570 1.00 98.62 87 PHE A O 1
ATOM 709 N N . GLU A 1 88 ? -4.485 5.361 -8.661 1.00 98.69 88 GLU A N 1
ATOM 710 C CA . GLU A 1 88 ? -4.141 6.189 -7.498 1.00 98.69 88 GLU A CA 1
ATOM 711 C C . GLU A 1 88 ? -5.302 7.038 -6.958 1.00 98.69 88 GLU A C 1
ATOM 713 O O . GLU A 1 88 ? -5.473 7.048 -5.734 1.00 98.69 88 GLU A O 1
ATOM 718 N N . PRO A 1 89 ? -6.138 7.694 -7.794 1.00 98.69 89 PRO A N 1
ATOM 719 C CA . PRO A 1 89 ? -7.283 8.452 -7.289 1.00 98.69 89 PRO A CA 1
ATOM 720 C C . PRO A 1 89 ? -8.218 7.577 -6.444 1.00 98.69 89 PRO A C 1
ATOM 722 O O . PRO A 1 89 ? -8.475 7.883 -5.279 1.00 98.69 89 PRO A O 1
ATOM 725 N N . GLN A 1 90 ? -8.621 6.422 -6.985 1.00 98.88 90 GLN A N 1
ATOM 726 C CA . GLN A 1 90 ? -9.506 5.487 -6.292 1.00 98.88 90 GLN A CA 1
ATOM 727 C C . GLN A 1 90 ? -8.847 4.892 -5.039 1.00 98.88 90 GLN A C 1
ATOM 729 O O . GLN A 1 90 ? -9.509 4.727 -4.015 1.00 98.88 90 GLN A O 1
ATOM 734 N N . ALA A 1 91 ? -7.539 4.613 -5.085 1.00 98.75 91 ALA A N 1
ATOM 735 C CA . ALA A 1 91 ? -6.797 4.087 -3.943 1.00 98.75 91 ALA A CA 1
ATOM 736 C C . ALA A 1 91 ? -6.781 5.055 -2.760 1.00 98.75 91 ALA A C 1
ATOM 738 O O . ALA A 1 91 ? -6.981 4.646 -1.613 1.00 98.75 91 ALA A O 1
ATOM 739 N N . ARG A 1 92 ? -6.585 6.350 -3.030 1.00 98.81 92 ARG A N 1
ATOM 740 C CA . ARG A 1 92 ? -6.618 7.388 -1.994 1.00 98.81 92 ARG A CA 1
ATOM 741 C C . ARG A 1 92 ? -8.012 7.526 -1.388 1.00 98.81 92 ARG A C 1
ATOM 743 O O . ARG A 1 92 ? -8.115 7.602 -0.164 1.00 98.81 92 ARG A O 1
ATOM 750 N N . GLU A 1 93 ? -9.067 7.498 -2.200 1.00 98.81 93 GLU A N 1
ATOM 751 C CA . GLU A 1 93 ? -10.455 7.533 -1.718 1.00 98.81 93 GLU A CA 1
ATOM 752 C C . GLU A 1 93 ? -10.788 6.326 -0.831 1.00 98.81 93 GLU A C 1
ATOM 754 O O . GLU A 1 93 ? -11.253 6.492 0.300 1.00 98.81 93 GLU A O 1
ATOM 759 N N . ASN A 1 94 ? -10.482 5.117 -1.306 1.00 98.81 94 ASN A N 1
ATOM 760 C CA . ASN A 1 94 ? -10.719 3.864 -0.591 1.00 98.81 94 ASN A CA 1
ATOM 761 C C . ASN A 1 94 ? -10.021 3.844 0.772 1.00 98.81 94 ASN A C 1
ATOM 763 O O . ASN A 1 94 ? -10.662 3.639 1.807 1.00 98.81 94 ASN A O 1
ATOM 767 N N . MET A 1 95 ? -8.713 4.111 0.794 1.00 98.69 95 MET A 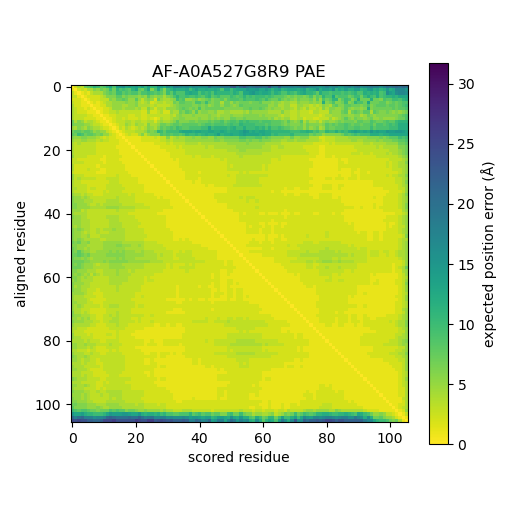N 1
ATOM 768 C CA . MET A 1 95 ? -7.936 4.086 2.033 1.00 98.69 95 MET A CA 1
ATOM 769 C C . MET A 1 95 ? -8.334 5.203 2.999 1.00 98.69 95 MET A C 1
ATOM 771 O O . MET A 1 95 ? -8.339 4.97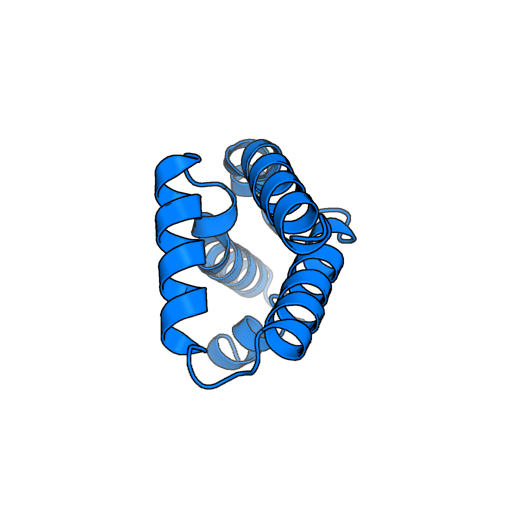6 4.207 1.00 98.69 95 MET A O 1
ATOM 775 N N . THR A 1 96 ? -8.703 6.387 2.499 1.00 98.69 96 THR A N 1
ATOM 776 C CA . THR A 1 96 ? -9.172 7.492 3.352 1.00 98.69 96 THR A CA 1
ATOM 777 C C . THR A 1 96 ? -10.503 7.145 4.011 1.00 98.69 96 THR A C 1
ATOM 779 O O . THR A 1 96 ? -10.631 7.291 5.227 1.00 98.69 96 THR A O 1
ATOM 782 N N . ARG A 1 97 ? -11.467 6.610 3.252 1.00 98.38 97 ARG A N 1
ATOM 783 C CA . ARG A 1 97 ? -12.755 6.148 3.793 1.00 98.38 97 ARG A CA 1
ATOM 784 C C . ARG A 1 97 ? -12.563 5.047 4.836 1.00 98.38 97 ARG A C 1
ATOM 786 O O . ARG A 1 97 ? -13.163 5.101 5.908 1.00 98.38 97 ARG A O 1
ATOM 793 N N . SER A 1 98 ? -11.685 4.085 4.554 1.00 98.25 98 SER A N 1
ATOM 794 C CA . SER A 1 98 ? -11.351 3.018 5.500 1.00 98.25 98 SER A CA 1
ATOM 795 C C . SER A 1 98 ? -10.708 3.559 6.776 1.00 98.25 98 SER A C 1
ATOM 797 O O . SER A 1 98 ? -11.080 3.168 7.880 1.00 98.25 98 SER A O 1
ATOM 799 N N . LEU A 1 99 ? -9.771 4.503 6.647 1.00 98.44 99 LEU A N 1
ATOM 800 C CA . LEU A 1 99 ? -9.121 5.135 7.790 1.00 98.44 99 LEU A CA 1
ATOM 801 C C . LEU A 1 99 ? -10.126 5.899 8.660 1.00 98.44 99 LEU A C 1
ATOM 803 O O . LEU A 1 99 ? -10.082 5.775 9.881 1.00 98.44 99 LEU A O 1
ATOM 807 N N . GLN A 1 100 ? -11.047 6.648 8.051 1.00 97.94 100 GLN A N 1
ATOM 808 C CA . GLN A 1 100 ? -12.102 7.360 8.776 1.00 97.94 100 GLN A CA 1
ATOM 809 C C . GLN A 1 100 ? -12.975 6.388 9.578 1.00 97.94 100 GLN A C 1
ATOM 811 O O . GLN A 1 100 ? -13.151 6.584 10.779 1.00 97.94 100 GLN A O 1
ATOM 816 N N . ALA A 1 101 ? -13.426 5.290 8.964 1.00 96.06 101 ALA A N 1
ATOM 817 C CA . ALA A 1 101 ? -14.230 4.270 9.642 1.00 96.06 101 ALA A CA 1
ATOM 818 C C . ALA A 1 101 ? -13.509 3.618 10.842 1.00 96.06 101 ALA A C 1
ATOM 820 O O . ALA A 1 101 ? -14.150 3.236 11.824 1.00 96.06 101 ALA A O 1
ATOM 821 N N . LEU A 1 102 ? -12.175 3.512 10.795 1.00 96.25 102 LEU A N 1
ATOM 822 C CA . LEU A 1 102 ? -11.346 2.999 11.895 1.00 96.25 102 LEU A CA 1
ATOM 823 C C . LEU A 1 102 ? -11.094 4.027 13.012 1.00 96.25 102 LEU A C 1
ATOM 825 O O . LEU A 1 102 ? -10.709 3.648 14.120 1.00 96.25 102 LEU A O 1
ATOM 829 N N . GLN A 1 103 ? -11.309 5.315 12.746 1.00 92.94 103 GLN A N 1
ATOM 830 C CA . GLN A 1 103 ? -11.107 6.399 13.710 1.00 92.94 103 GLN A CA 1
ATOM 831 C C . GLN A 1 103 ? -12.399 6.866 14.375 1.00 92.94 103 GLN A C 1
ATOM 833 O O . GLN 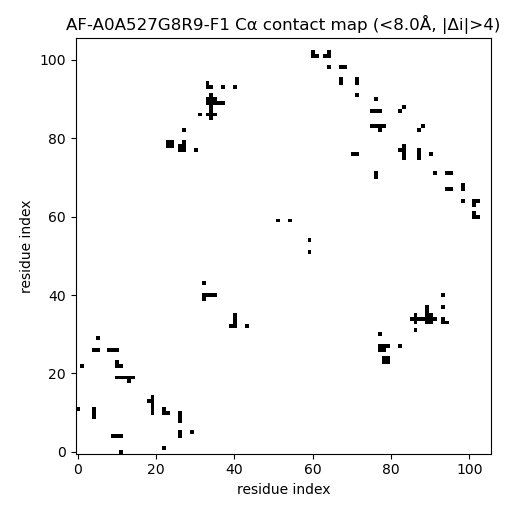A 1 103 ? -12.346 7.378 15.491 1.00 92.94 103 GLN A O 1
ATOM 838 N N . THR A 1 104 ? -13.550 6.674 13.731 1.00 88.94 104 THR A N 1
ATOM 839 C CA . THR A 1 104 ? -14.850 6.956 14.342 1.00 88.94 104 THR A CA 1
ATOM 840 C C . THR A 1 104 ? -15.054 6.042 15.560 1.00 88.94 104 THR A C 1
ATOM 842 O O . THR A 1 104 ? -14.924 4.823 15.418 1.00 88.94 104 THR A O 1
ATOM 845 N N . PRO A 1 105 ? -15.320 6.588 16.761 1.00 72.00 105 PRO A N 1
ATOM 846 C CA . PRO A 1 105 ? -15.705 5.785 17.921 1.00 72.00 105 PRO A CA 1
ATOM 847 C C . PRO A 1 105 ? -17.005 5.021 17.636 1.00 72.00 105 PRO A C 1
ATOM 849 O O . PRO A 1 105 ? -17.853 5.530 16.903 1.00 72.00 105 PRO A O 1
ATOM 852 N N . LEU A 1 106 ? -17.143 3.816 18.198 1.00 58.47 106 LEU A N 1
ATOM 853 C CA . LEU A 1 106 ? -18.424 3.098 18.229 1.00 58.47 106 LEU A CA 1
ATOM 854 C C . LEU A 1 106 ? -19.434 3.822 19.126 1.00 58.47 106 LEU A C 1
ATOM 856 O O . LEU A 1 106 ? -18.994 4.364 20.167 1.00 58.47 106 LEU A O 1
#

Foldseek 3Di:
DLVVCLVVLDQDDDPDPVSSVVSLVSSLVVCQLLQDDLVSVVVVVVVVCVVVVVDDLVRVLVVLLVVLVVCLPDPANGDDPVSRVRGVVSSNVNSVVVNVVSPDDD

Radius of gyration: 14.97 Å; Cα contacts (8 Å, |Δi|>4): 87; chains: 1; bounding box: 40×24×37 Å

Sequence (106 aa):
AMIVATATHQVPPFEDAAATRDASLFLDMDLSILGAAPDAFDAYERAVRREYHWVEEPMWRAGRSAVLKTFLARPHIFHTEEFRQRFEPQARENMTRSLQALQTPL